Protein AF-A0A3L7NHG4-F1 (afdb_monomer_lite)

Radius of gyration: 15.45 Å; chains: 1; bounding box: 46×29×38 Å

Foldseek 3Di:
DPPDDPQQEDEDADDDLQPPVLVVLLVCVVVVHAYEYALQRHHYPDPVSNVVSVVVSVVSRHHYDHPLCVLVVVQVDCPRPCNVVSVVVVVVVVVVVPPPDD

Secondary structure (DSSP, 8-state):
---S----EEEEEEE-IIIIIHHHHHHHHHTT-EEEEEEEEEE-SSHHHHHHHHHHHHHTT-EEE-HHHHHHHHH-STTSTTHHHHHHHHHHHHHHHTSPP-

Structure (mmCIF, N/CA/C/O backbone):
data_AF-A0A3L7NHG4-F1
#
_entry.id   AF-A0A3L7NHG4-F1
#
loop_
_atom_site.group_PDB
_atom_site.id
_atom_site.type_symbol
_atom_site.label_atom_id
_atom_site.label_alt_id
_atom_site.label_comp_id
_atom_site.label_asym_id
_atom_site.label_entity_id
_atom_site.label_seq_id
_atom_site.pdbx_PDB_ins_code
_atom_site.Cartn_x
_atom_site.Cartn_y
_atom_site.Cartn_z
_atom_site.occupancy
_atom_site.B_iso_or_equiv
_atom_site.auth_seq_id
_atom_site.auth_comp_id
_atom_site.auth_asym_id
_atom_site.auth_atom_id
_atom_site.pdbx_PDB_model_num
ATOM 1 N N . THR A 1 1 ? -18.956 10.273 12.019 1.00 45.53 1 THR A N 1
ATOM 2 C CA . THR A 1 1 ? -18.556 9.990 10.626 1.00 45.53 1 THR A CA 1
ATOM 3 C C . THR A 1 1 ? -17.474 10.981 10.269 1.00 45.53 1 THR A C 1
ATOM 5 O O . THR A 1 1 ? -17.695 12.166 10.483 1.00 45.53 1 THR A O 1
ATOM 8 N N . ALA A 1 2 ? -16.282 10.540 9.855 1.00 47.25 2 ALA A N 1
ATOM 9 C CA . ALA A 1 2 ? -15.200 11.457 9.488 1.00 47.25 2 ALA A CA 1
ATOM 10 C C . ALA A 1 2 ? -15.551 12.158 8.163 1.00 47.25 2 ALA A C 1
ATOM 12 O O . ALA A 1 2 ? -15.138 11.761 7.081 1.00 47.25 2 ALA A O 1
ATOM 13 N N . ALA A 1 3 ? -16.409 13.168 8.264 1.00 52.16 3 ALA A N 1
ATOM 14 C CA . ALA A 1 3 ? -16.716 14.113 7.213 1.00 52.16 3 ALA A CA 1
ATOM 15 C C . ALA A 1 3 ? -15.585 15.153 7.167 1.00 52.16 3 ALA A C 1
ATOM 17 O O . ALA A 1 3 ? -15.327 15.798 8.182 1.00 52.16 3 ALA A O 1
ATOM 18 N N . GLY A 1 4 ? -14.920 15.328 6.015 1.00 56.44 4 GLY A N 1
ATOM 19 C CA . GLY A 1 4 ? -14.132 16.547 5.789 1.00 56.44 4 GLY A CA 1
ATOM 20 C C . GLY A 1 4 ? -13.036 16.547 4.720 1.00 56.44 4 GLY A C 1
ATOM 21 O O . GLY A 1 4 ? -12.777 17.612 4.177 1.00 56.44 4 GLY A O 1
ATOM 22 N N . SER A 1 5 ? -12.378 15.433 4.383 1.00 63.19 5 SER A N 1
ATOM 23 C CA . SER A 1 5 ? -11.123 15.52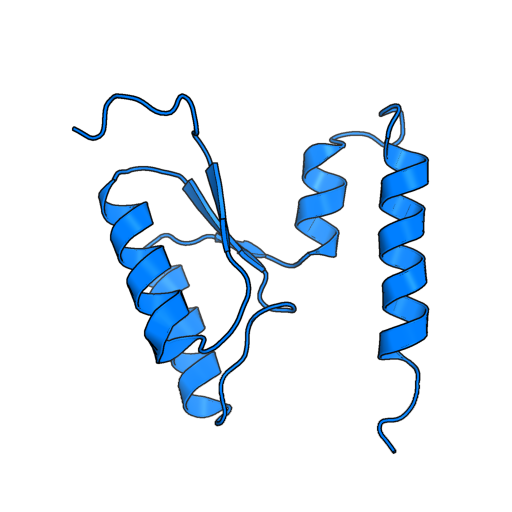8 3.605 1.00 63.19 5 SER A CA 1
ATOM 24 C C . SER A 1 5 ? -11.261 15.379 2.085 1.00 63.19 5 SER A C 1
ATOM 26 O O . SER A 1 5 ? -10.334 15.732 1.365 1.00 63.19 5 SER A O 1
ATOM 28 N N . GLY A 1 6 ? -12.372 14.841 1.566 1.00 83.75 6 GLY A N 1
ATOM 29 C CA . GLY A 1 6 ? -12.474 14.451 0.147 1.00 83.75 6 GLY A CA 1
ATOM 30 C C . GLY A 1 6 ? -11.511 13.320 -0.259 1.00 83.75 6 GLY A C 1
ATOM 31 O O . GLY A 1 6 ? -11.467 12.941 -1.426 1.00 83.75 6 GLY A O 1
ATOM 32 N N . ILE A 1 7 ? -10.756 12.767 0.696 1.00 91.44 7 ILE A N 1
ATOM 33 C CA . ILE A 1 7 ? -9.798 11.682 0.488 1.00 91.44 7 ILE A CA 1
ATOM 34 C C . ILE A 1 7 ? -10.554 10.360 0.615 1.00 91.44 7 ILE A C 1
ATOM 36 O O . ILE A 1 7 ? -11.070 10.040 1.683 1.00 91.44 7 ILE A O 1
ATOM 40 N N . SER A 1 8 ? -10.613 9.593 -0.472 1.00 91.94 8 SER A N 1
ATOM 41 C CA . SER A 1 8 ? -11.257 8.273 -0.509 1.00 91.94 8 SER A CA 1
ATOM 42 C C . SER A 1 8 ? -10.284 7.107 -0.316 1.00 91.94 8 SER A C 1
ATOM 44 O O . SER A 1 8 ? -10.717 6.007 0.026 1.00 91.94 8 SER A O 1
ATOM 46 N N . ALA A 1 9 ? -8.984 7.339 -0.521 1.00 95.88 9 ALA A N 1
ATOM 47 C CA . ALA A 1 9 ? -7.945 6.321 -0.435 1.00 95.88 9 ALA A CA 1
ATOM 48 C C . ALA A 1 9 ? -6.639 6.878 0.144 1.00 95.88 9 ALA A C 1
ATOM 50 O O . ALA A 1 9 ? -6.274 8.023 -0.129 1.00 95.88 9 ALA A O 1
ATOM 51 N N . VAL A 1 10 ? -5.919 6.052 0.905 1.00 97.81 10 VAL A N 1
ATOM 52 C CA . VAL A 1 10 ? -4.603 6.370 1.478 1.00 97.81 10 VAL A CA 1
ATOM 53 C C . VAL A 1 10 ? -3.623 5.239 1.185 1.00 97.81 10 VAL A C 1
ATOM 55 O O . VAL A 1 10 ? -3.926 4.070 1.417 1.00 97.81 10 VAL A O 1
ATOM 58 N N . VAL A 1 11 ? -2.432 5.601 0.709 1.00 98.50 11 VAL A N 1
ATOM 59 C CA . VAL A 1 11 ? -1.281 4.697 0.594 1.00 98.50 11 VAL A CA 1
ATOM 60 C C . VAL A 1 11 ? -0.409 4.854 1.836 1.00 98.50 11 VAL A C 1
ATOM 62 O O . VAL A 1 11 ? -0.067 5.974 2.212 1.00 98.50 11 VAL A O 1
ATOM 65 N N . VAL A 1 12 ? -0.035 3.739 2.460 1.00 98.56 12 VAL A N 1
ATOM 66 C CA . VAL A 1 12 ? 0.798 3.700 3.664 1.00 98.56 12 VAL A CA 1
ATOM 67 C C . VAL A 1 12 ? 2.124 2.997 3.371 1.00 98.56 12 VAL A C 1
ATOM 69 O O . VAL A 1 12 ? 2.158 1.897 2.815 1.00 98.56 12 VAL A O 1
ATOM 72 N N . CYS A 1 13 ? 3.215 3.634 3.793 1.00 98.44 13 CYS A N 1
ATOM 73 C CA . CYS A 1 13 ? 4.587 3.129 3.764 1.00 98.44 13 CYS A CA 1
ATOM 74 C C . CYS A 1 13 ? 5.343 3.574 5.032 1.00 98.44 13 CYS A C 1
ATOM 76 O O . CYS A 1 13 ? 4.909 4.506 5.712 1.00 98.44 13 CYS A O 1
ATOM 78 N N . GLY A 1 14 ? 6.481 2.947 5.345 1.00 98.06 14 GLY A N 1
ATOM 79 C CA . GLY A 1 14 ? 7.350 3.322 6.466 1.00 98.06 14 GLY A CA 1
ATOM 80 C C . GLY A 1 14 ? 7.629 2.202 7.475 1.00 98.06 14 GLY A C 1
ATOM 81 O O . GLY A 1 14 ? 7.511 1.011 7.190 1.00 98.06 14 GLY A O 1
ATOM 82 N N . LEU A 1 15 ? 8.044 2.593 8.681 1.00 98.00 15 LEU A N 1
ATOM 83 C CA . LEU A 1 15 ? 8.531 1.695 9.730 1.00 98.00 15 LEU A CA 1
ATOM 84 C C . LEU A 1 15 ? 7.892 2.073 11.082 1.00 98.00 15 LEU A C 1
ATOM 86 O O . LEU A 1 15 ? 7.698 3.251 11.360 1.00 98.00 15 LEU A O 1
ATOM 90 N N . GLU A 1 16 ? 7.559 1.145 11.977 1.00 97.81 16 GLU A N 1
ATOM 91 C CA . GLU A 1 16 ? 7.613 -0.313 11.828 1.00 97.81 16 GLU A CA 1
ATOM 92 C C . GLU A 1 16 ? 6.247 -0.901 11.446 1.00 97.81 16 GLU A C 1
ATOM 94 O O . GLU A 1 16 ? 5.210 -0.464 11.950 1.00 97.81 16 GLU A O 1
ATOM 99 N N . THR A 1 17 ? 6.254 -1.941 10.602 1.00 98.75 17 THR A N 1
ATOM 100 C CA . THR A 1 17 ? 5.047 -2.629 10.095 1.00 98.75 17 THR A CA 1
ATOM 101 C C . THR A 1 17 ? 4.096 -3.033 11.223 1.00 98.75 17 THR A C 1
ATOM 103 O O . THR A 1 17 ? 2.901 -2.759 11.151 1.00 98.75 17 THR A O 1
ATOM 106 N N . HIS A 1 18 ? 4.622 -3.629 12.295 1.00 98.56 18 HIS A N 1
ATOM 107 C CA . HIS A 1 18 ? 3.827 -4.136 13.418 1.00 98.56 18 HIS A CA 1
ATOM 108 C C . HIS A 1 18 ? 3.456 -3.088 14.482 1.00 98.56 18 HIS A C 1
ATOM 110 O O . HIS A 1 18 ? 2.608 -3.369 15.329 1.00 98.56 18 HIS A O 1
ATOM 116 N N . VAL A 1 19 ? 4.059 -1.893 14.443 1.00 98.50 19 VAL A N 1
ATOM 117 C CA . VAL A 1 19 ? 3.842 -0.829 15.439 1.00 98.50 19 VAL A CA 1
ATOM 118 C C . VAL A 1 19 ? 3.072 0.329 14.810 1.00 98.50 19 VAL A C 1
ATOM 120 O O . VAL A 1 19 ? 1.843 0.291 14.749 1.00 98.50 19 VAL A O 1
ATOM 123 N N . CYS A 1 20 ? 3.782 1.345 14.313 1.00 98.56 20 CYS A N 1
ATOM 124 C CA . CYS A 1 20 ? 3.195 2.593 13.836 1.00 98.56 20 CYS A CA 1
ATOM 125 C C . CYS A 1 20 ? 2.364 2.382 12.569 1.00 98.56 20 CYS A C 1
ATOM 127 O O . CYS A 1 20 ? 1.283 2.953 12.448 1.00 98.56 20 CYS A O 1
ATOM 129 N N . ILE A 1 21 ? 2.833 1.531 11.649 1.00 98.75 21 ILE A N 1
ATOM 130 C CA . ILE A 1 21 ? 2.103 1.224 10.414 1.00 98.75 21 ILE A CA 1
ATOM 131 C C . ILE A 1 21 ? 0.807 0.492 10.748 1.00 98.75 21 ILE A C 1
ATOM 133 O O . ILE A 1 21 ? -0.256 0.912 10.303 1.00 98.75 21 ILE A O 1
ATOM 137 N N . SER A 1 22 ? 0.871 -0.548 11.585 1.00 98.75 22 SER A N 1
ATOM 138 C CA . SER A 1 22 ? -0.326 -1.302 11.960 1.00 98.75 22 SER A CA 1
ATOM 139 C C . SER A 1 22 ? -1.380 -0.434 12.642 1.00 98.75 22 SER A C 1
ATOM 141 O O . SER A 1 22 ? -2.547 -0.508 12.274 1.00 98.75 22 SER A O 1
ATOM 143 N N . GLN A 1 23 ? -0.984 0.400 13.609 1.00 98.75 23 GLN A N 1
ATOM 144 C CA . GLN A 1 23 ? -1.920 1.286 14.310 1.00 98.75 23 GLN A CA 1
ATOM 145 C C . GLN A 1 23 ? -2.536 2.317 13.356 1.00 98.75 23 GLN A C 1
ATOM 147 O O . GLN A 1 23 ? -3.755 2.438 13.299 1.00 98.75 23 GLN A O 1
ATOM 152 N N . THR A 1 24 ? -1.715 2.965 12.522 1.00 98.69 24 THR A N 1
ATOM 153 C CA . THR A 1 24 ? -2.187 3.957 11.541 1.00 98.69 24 THR A CA 1
ATOM 154 C C . THR A 1 24 ? -3.172 3.350 10.541 1.00 98.69 24 THR A C 1
ATOM 156 O O . THR A 1 24 ? -4.217 3.936 10.270 1.00 98.69 24 THR A O 1
ATOM 159 N N . VAL A 1 25 ? -2.868 2.168 9.994 1.00 98.75 25 VAL A N 1
ATOM 160 C CA . VAL A 1 25 ? -3.745 1.490 9.027 1.00 98.75 25 VAL A CA 1
ATOM 161 C C . VAL A 1 25 ? -5.079 1.121 9.670 1.00 98.75 25 VAL A C 1
ATOM 163 O O . VAL A 1 25 ? -6.122 1.363 9.070 1.00 98.75 25 VAL A O 1
ATOM 166 N N . LEU A 1 26 ? -5.065 0.572 10.888 1.00 98.62 26 LEU A N 1
ATOM 167 C CA . LEU A 1 26 ? -6.291 0.198 11.597 1.00 98.62 26 LEU A CA 1
ATOM 168 C C . LEU A 1 26 ? -7.170 1.416 11.909 1.00 98.62 26 LEU A C 1
ATOM 170 O O . LEU A 1 26 ? -8.381 1.355 11.694 1.00 98.62 26 LEU A O 1
ATOM 174 N N . ASP A 1 27 ? -6.570 2.527 12.340 1.00 98.31 27 ASP A N 1
ATOM 175 C CA .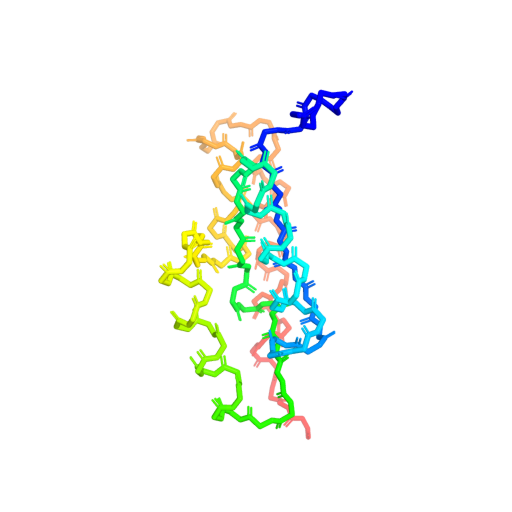 ASP A 1 27 ? -7.299 3.770 12.605 1.00 98.31 27 ASP A CA 1
ATOM 176 C C . ASP A 1 27 ? -7.905 4.350 11.318 1.00 98.31 27 ASP A C 1
ATOM 178 O O . ASP A 1 27 ? -9.074 4.736 11.305 1.00 98.31 27 ASP A O 1
ATOM 182 N N . LEU A 1 28 ? -7.158 4.354 10.208 1.00 97.38 28 LEU A N 1
ATOM 183 C CA . LEU A 1 28 ? -7.661 4.797 8.903 1.00 97.38 28 LEU A CA 1
ATOM 184 C C . LEU A 1 28 ? -8.815 3.917 8.404 1.00 97.38 28 LEU A C 1
ATOM 186 O O . LEU A 1 28 ? -9.840 4.450 7.974 1.00 97.38 28 LEU A O 1
ATOM 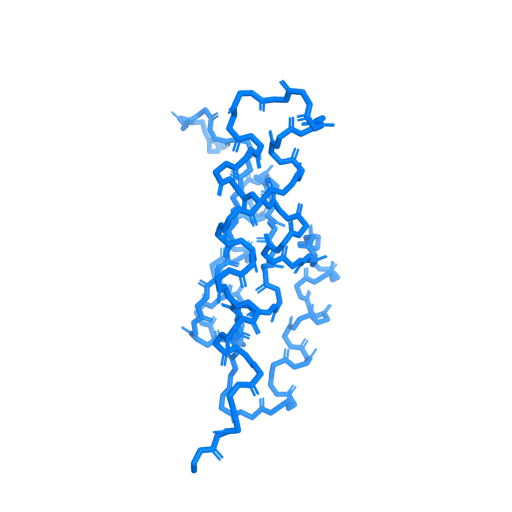190 N N . LEU A 1 29 ? -8.697 2.591 8.513 1.00 97.12 29 LEU A N 1
ATOM 191 C CA . LEU A 1 29 ? -9.769 1.660 8.148 1.00 97.12 29 LEU A CA 1
ATOM 192 C C . LEU A 1 29 ? -11.035 1.904 8.981 1.00 97.12 29 LEU A C 1
ATOM 194 O O . LEU A 1 29 ? -12.138 1.898 8.434 1.00 97.12 29 LEU A O 1
ATOM 198 N N . ALA A 1 30 ? -10.896 2.205 10.277 1.00 96.75 30 ALA A N 1
ATOM 199 C CA . ALA A 1 30 ? -12.028 2.531 11.146 1.00 96.75 30 ALA A CA 1
ATOM 200 C C . ALA A 1 30 ? -12.783 3.806 10.715 1.00 96.75 30 ALA A C 1
ATOM 202 O O . ALA A 1 30 ? -13.950 3.984 11.072 1.00 96.75 30 ALA A O 1
ATOM 203 N N . THR A 1 31 ? -12.161 4.681 9.914 1.00 94.75 31 THR A N 1
ATOM 204 C CA . THR A 1 31 ? -12.834 5.849 9.317 1.00 94.75 31 THR A CA 1
ATOM 205 C C . THR A 1 31 ? -13.607 5.537 8.030 1.00 94.75 31 THR A C 1
ATOM 207 O O . THR A 1 31 ? -14.364 6.390 7.566 1.00 94.75 31 THR A O 1
ATOM 210 N N . GLY A 1 32 ? -13.458 4.332 7.468 1.00 93.25 32 GLY A N 1
ATOM 211 C CA . GLY A 1 32 ? -14.074 3.918 6.202 1.00 93.25 32 GLY A CA 1
ATOM 212 C C . GLY A 1 32 ? -13.300 4.330 4.943 1.00 93.25 32 GLY A C 1
ATOM 213 O O . GLY A 1 32 ? -13.826 4.197 3.841 1.00 93.25 32 GLY A O 1
ATOM 214 N N . ILE A 1 33 ? -12.071 4.835 5.088 1.00 95.31 33 ILE A N 1
ATOM 215 C CA . ILE A 1 33 ? -11.170 5.143 3.968 1.00 95.31 33 ILE A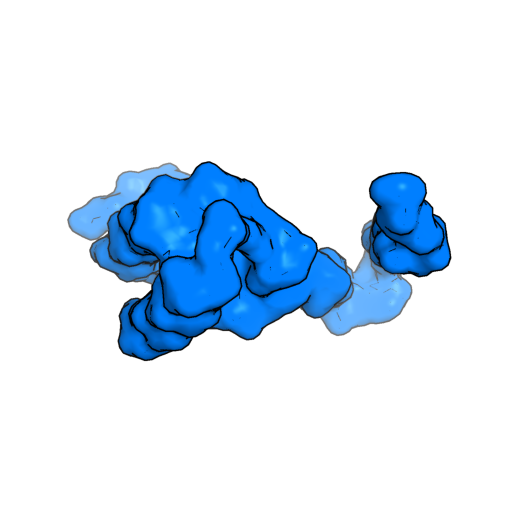 CA 1
ATOM 216 C C . ILE A 1 33 ? -10.544 3.842 3.448 1.00 95.31 33 ILE A C 1
ATOM 218 O O . ILE A 1 33 ? -10.165 2.975 4.235 1.00 95.31 33 ILE A O 1
ATOM 222 N N . ALA A 1 34 ? -10.393 3.708 2.126 1.00 97.56 34 ALA A N 1
ATOM 223 C CA . ALA A 1 34 ? -9.658 2.588 1.543 1.00 97.56 34 ALA A CA 1
ATOM 224 C C . ALA A 1 34 ? -8.154 2.730 1.830 1.00 97.56 34 ALA A C 1
ATOM 226 O O . ALA A 1 34 ? -7.552 3.755 1.506 1.00 97.56 34 ALA A O 1
ATOM 227 N N . VAL A 1 35 ? -7.532 1.708 2.421 1.00 98.62 35 VAL A N 1
ATOM 228 C CA . VAL A 1 35 ? -6.111 1.759 2.796 1.00 98.62 35 VAL A CA 1
ATOM 229 C C . VAL A 1 35 ? -5.310 0.746 1.992 1.00 98.62 35 VAL A C 1
ATOM 231 O O . VAL A 1 35 ? -5.613 -0.445 2.005 1.00 98.62 35 VAL A O 1
ATOM 234 N N . PHE A 1 36 ? -4.265 1.229 1.328 1.00 98.75 36 PHE A N 1
ATOM 235 C CA . PHE A 1 36 ? -3.324 0.439 0.543 1.00 98.75 36 PHE A CA 1
ATOM 236 C C . PHE A 1 36 ? -1.976 0.421 1.258 1.00 98.75 36 PHE A C 1
ATOM 238 O O . PHE A 1 36 ? -1.432 1.476 1.581 1.00 98.75 36 PHE A O 1
ATOM 245 N N . VAL A 1 37 ? -1.415 -0.759 1.502 1.00 98.81 37 VAL A N 1
ATOM 246 C CA . VAL A 1 37 ? -0.099 -0.912 2.136 1.00 98.81 37 VAL A CA 1
ATOM 247 C C . VAL A 1 37 ? 0.899 -1.352 1.076 1.00 98.81 37 VAL A C 1
ATOM 249 O O . VAL A 1 37 ? 0.763 -2.439 0.514 1.00 98.81 37 VAL A O 1
ATOM 252 N N . ALA A 1 38 ? 1.905 -0.517 0.811 1.00 98.44 38 ALA A N 1
ATOM 253 C CA . ALA A 1 38 ? 3.003 -0.858 -0.088 1.00 98.44 38 ALA A CA 1
ATOM 254 C C . ALA A 1 38 ? 3.989 -1.782 0.642 1.00 98.44 38 ALA A C 1
ATOM 256 O O . ALA A 1 38 ? 4.842 -1.320 1.402 1.00 98.44 38 ALA A O 1
ATOM 257 N N . VAL A 1 39 ? 3.846 -3.098 0.459 1.00 98.50 39 VAL A N 1
ATOM 258 C CA . VAL A 1 39 ? 4.573 -4.110 1.252 1.00 98.50 39 VAL A CA 1
ATOM 259 C C . VAL A 1 39 ? 6.083 -4.075 1.028 1.00 98.50 39 VAL A C 1
ATOM 261 O O . VAL A 1 39 ? 6.859 -4.424 1.907 1.00 98.50 39 VAL A O 1
ATOM 264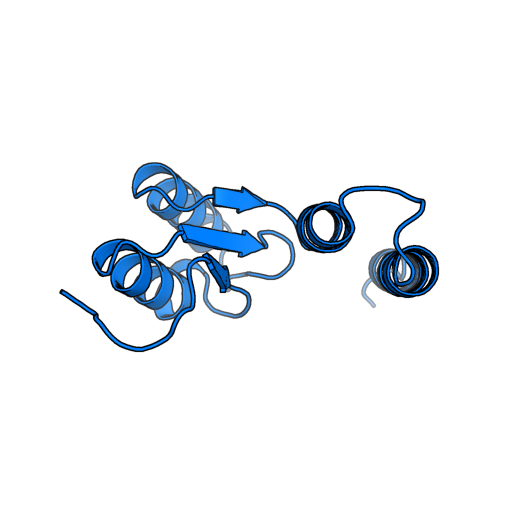 N N . ASP A 1 40 ? 6.504 -3.595 -0.136 1.00 96.75 40 ASP A N 1
ATOM 265 C CA . ASP A 1 40 ? 7.891 -3.374 -0.534 1.00 96.75 40 ASP A CA 1
ATOM 266 C C . ASP A 1 40 ? 8.437 -2.004 -0.089 1.00 96.75 40 ASP A C 1
ATOM 268 O O . ASP A 1 40 ? 9.551 -1.636 -0.466 1.00 96.75 40 ASP A O 1
ATOM 272 N N . ALA A 1 41 ? 7.653 -1.249 0.685 1.00 97.88 41 ALA A N 1
ATOM 273 C CA . ALA A 1 41 ? 8.011 0.021 1.311 1.00 97.88 41 ALA A CA 1
ATOM 274 C C . ALA A 1 41 ? 7.610 0.074 2.800 1.00 97.88 41 ALA A C 1
ATOM 276 O O . ALA A 1 41 ? 7.537 1.154 3.393 1.00 97.88 41 ALA A O 1
ATOM 277 N N . VAL A 1 42 ? 7.361 -1.084 3.421 1.00 98.69 42 VAL A N 1
ATOM 278 C CA . VAL A 1 42 ? 7.222 -1.232 4.874 1.00 98.69 42 VAL A CA 1
ATOM 279 C C . VAL A 1 42 ? 8.154 -2.323 5.376 1.00 98.69 42 VAL A C 1
ATOM 281 O O . VAL A 1 42 ? 8.412 -3.296 4.678 1.00 98.69 42 VAL A O 1
ATOM 284 N N . ALA A 1 43 ? 8.669 -2.178 6.593 1.00 98.50 43 ALA A N 1
ATOM 285 C CA . ALA A 1 43 ? 9.450 -3.239 7.227 1.00 98.50 43 ALA A CA 1
ATOM 286 C C . ALA A 1 43 ? 9.348 -3.196 8.758 1.00 98.50 43 ALA A C 1
ATOM 288 O O . ALA A 1 43 ? 8.762 -2.285 9.354 1.00 98.50 43 ALA A O 1
ATOM 289 N N . SER A 1 44 ? 9.893 -4.215 9.407 1.00 98.56 44 SER A N 1
ATOM 290 C CA . SER A 1 44 ? 10.126 -4.263 10.852 1.00 98.56 44 SER A CA 1
ATOM 291 C C . SER A 1 44 ? 11.495 -4.858 11.115 1.00 98.56 44 SER A C 1
ATOM 293 O O . SER A 1 44 ? 12.090 -5.469 10.226 1.00 98.56 44 SER A O 1
ATOM 295 N N . ARG A 1 45 ? 11.985 -4.709 12.348 1.00 97.75 45 ARG A N 1
ATOM 296 C CA . ARG A 1 45 ? 13.278 -5.281 12.734 1.00 97.75 45 ARG A CA 1
ATOM 297 C C . ARG A 1 45 ? 13.338 -6.800 12.560 1.00 97.75 45 ARG A C 1
ATOM 299 O O . ARG A 1 45 ? 14.364 -7.328 12.135 1.00 97.75 45 ARG A O 1
ATOM 306 N N . HIS A 1 46 ? 12.256 -7.499 12.897 1.00 98.00 46 HIS A N 1
ATOM 307 C CA . HIS A 1 46 ? 12.166 -8.948 12.765 1.00 98.00 46 HIS A CA 1
ATOM 308 C C . HIS A 1 46 ? 11.120 -9.343 11.730 1.00 98.00 46 HIS A C 1
ATOM 310 O O . HIS A 1 46 ? 10.020 -8.791 11.672 1.00 98.00 46 HIS A O 1
ATOM 316 N N . ARG A 1 47 ? 11.463 -10.362 10.938 1.00 97.69 47 ARG A N 1
ATOM 317 C CA . ARG A 1 47 ? 10.595 -10.874 9.876 1.00 97.69 47 ARG A CA 1
ATOM 318 C C . ARG A 1 47 ? 9.260 -11.395 10.408 1.00 97.69 47 ARG A C 1
ATOM 320 O O . ARG A 1 47 ? 8.239 -11.164 9.778 1.00 97.69 47 ARG A O 1
ATOM 327 N N . ILE A 1 48 ? 9.259 -12.066 11.563 1.00 98.56 48 ILE A N 1
ATOM 328 C CA . ILE A 1 48 ? 8.019 -12.590 12.151 1.00 98.56 48 ILE A CA 1
ATOM 329 C C . ILE A 1 48 ? 7.032 -11.465 12.482 1.00 98.56 48 ILE A C 1
ATOM 331 O O . ILE A 1 48 ? 5.851 -11.592 12.170 1.00 98.56 48 ILE A O 1
ATOM 335 N N . ASP A 1 49 ? 7.519 -10.346 13.024 1.00 98.75 49 ASP A N 1
ATOM 336 C CA . ASP A 1 49 ? 6.679 -9.197 13.357 1.00 98.75 49 ASP A CA 1
ATOM 337 C C . ASP A 1 49 ? 6.096 -8.561 12.089 1.00 98.75 49 ASP A C 1
ATOM 339 O O . ASP A 1 49 ? 4.903 -8.266 12.033 1.00 98.75 49 ASP A O 1
ATOM 343 N N . HIS A 1 50 ? 6.915 -8.411 11.043 1.00 98.69 50 HIS A N 1
ATOM 344 C CA . HIS A 1 50 ? 6.479 -7.901 9.742 1.00 98.69 50 HIS A CA 1
ATOM 345 C C . HIS A 1 50 ? 5.422 -8.806 9.086 1.00 98.69 50 HIS A C 1
ATOM 347 O O . HIS A 1 50 ? 4.328 -8.341 8.767 1.00 98.69 50 HIS A O 1
ATOM 353 N N . ASP A 1 51 ? 5.711 -10.103 8.940 1.00 98.62 51 ASP A N 1
ATOM 354 C CA . ASP A 1 51 ? 4.848 -11.058 8.236 1.00 98.62 51 ASP A CA 1
ATOM 355 C C . ASP A 1 51 ? 3.497 -11.240 8.955 1.00 98.62 51 ASP A C 1
ATOM 357 O O . ASP A 1 51 ? 2.443 -11.312 8.315 1.00 98.62 51 ASP A O 1
ATOM 361 N N . VAL A 1 52 ? 3.499 -11.296 10.293 1.00 98.81 52 VAL A N 1
ATOM 362 C CA . VAL A 1 52 ? 2.265 -11.404 11.089 1.00 98.81 52 VAL A CA 1
ATOM 363 C C . VAL A 1 52 ? 1.449 -10.115 11.010 1.00 98.81 52 VAL A C 1
ATOM 365 O O . VAL A 1 52 ? 0.225 -10.181 10.877 1.00 98.81 52 VAL A O 1
ATOM 368 N N . ALA A 1 53 ? 2.100 -8.951 11.049 1.00 98.81 53 ALA A N 1
ATOM 369 C CA . ALA A 1 53 ? 1.420 -7.670 10.914 1.00 98.81 53 ALA A CA 1
ATOM 370 C C . ALA A 1 53 ? 0.753 -7.515 9.542 1.00 98.81 53 ALA A C 1
ATOM 372 O O . ALA A 1 53 ? -0.421 -7.159 9.493 1.00 98.81 53 ALA A O 1
ATOM 373 N N . LEU A 1 54 ? 1.437 -7.853 8.443 1.00 98.88 54 LEU A N 1
ATOM 374 C CA . LEU A 1 54 ? 0.841 -7.802 7.103 1.00 98.88 54 LEU A CA 1
ATOM 375 C C . LEU A 1 54 ? -0.419 -8.671 7.002 1.00 98.88 54 LEU A C 1
ATOM 377 O O . LEU A 1 54 ? -1.465 -8.174 6.590 1.00 98.88 54 LEU A O 1
ATOM 381 N N . ARG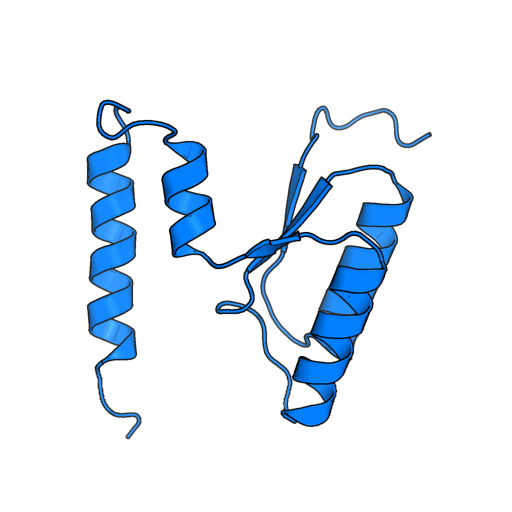 A 1 55 ? -0.366 -9.925 7.475 1.00 98.88 55 ARG A N 1
ATOM 382 C CA . ARG A 1 55 ? -1.542 -10.819 7.508 1.00 98.88 55 ARG A CA 1
ATOM 383 C C . ARG A 1 55 ? -2.683 -10.247 8.346 1.00 98.88 55 ARG A C 1
ATOM 385 O O . ARG A 1 55 ? -3.850 -10.380 7.990 1.00 98.88 55 ARG A O 1
ATOM 392 N N . ARG A 1 56 ? -2.364 -9.626 9.485 1.00 98.62 56 ARG A N 1
ATOM 393 C CA . ARG A 1 56 ? -3.363 -8.975 10.340 1.00 98.62 56 ARG A CA 1
ATOM 394 C C . ARG A 1 56 ? -4.037 -7.808 9.617 1.00 98.62 56 ARG A C 1
ATOM 396 O O . ARG A 1 56 ? -5.251 -7.678 9.723 1.00 98.62 56 ARG A O 1
ATOM 403 N N . LEU A 1 57 ? -3.268 -6.972 8.920 1.00 98.81 57 LEU A N 1
ATOM 404 C CA . LEU A 1 57 ? -3.787 -5.810 8.198 1.00 98.81 57 LEU A CA 1
ATOM 405 C C . LEU A 1 57 ? -4.641 -6.212 6.997 1.00 98.81 57 LEU A C 1
ATOM 407 O O . LEU A 1 57 ? -5.717 -5.649 6.814 1.00 98.81 57 LEU A O 1
ATOM 411 N N . GLU A 1 58 ? -4.217 -7.224 6.243 1.00 98.75 58 GLU A N 1
ATOM 412 C CA . GLU A 1 58 ? -5.012 -7.808 5.160 1.00 98.75 58 GLU A CA 1
ATOM 413 C C . GLU A 1 58 ? -6.366 -8.318 5.676 1.00 98.75 58 GLU A C 1
ATOM 415 O O . GLU A 1 58 ? -7.417 -7.912 5.184 1.00 98.75 58 GLU A O 1
ATOM 420 N N . ASN A 1 59 ? -6.362 -9.111 6.755 1.00 98.69 59 ASN A N 1
ATOM 421 C CA . ASN A 1 59 ? -7.590 -9.606 7.387 1.00 98.69 59 ASN A CA 1
ATOM 422 C C . ASN A 1 59 ? -8.484 -8.490 7.956 1.00 98.69 59 ASN A C 1
ATOM 424 O O . ASN A 1 59 ? -9.687 -8.690 8.109 1.00 98.69 59 ASN A O 1
ATOM 428 N N . ALA A 1 60 ? -7.913 -7.331 8.294 1.00 98.50 60 ALA A N 1
ATOM 429 C CA . ALA A 1 60 ? -8.661 -6.166 8.759 1.00 98.50 60 ALA A CA 1
ATOM 430 C C . ALA A 1 60 ? -9.290 -5.352 7.610 1.00 98.50 60 ALA A C 1
ATOM 432 O O . ALA A 1 60 ? -10.093 -4.461 7.881 1.00 98.50 60 ALA A O 1
ATOM 433 N N . GLY A 1 61 ? -8.949 -5.650 6.350 1.00 98.50 61 GLY A N 1
ATOM 434 C CA . GLY A 1 61 ? -9.481 -4.979 5.161 1.00 98.50 61 GLY A CA 1
ATOM 435 C C . GLY A 1 61 ? -8.506 -4.033 4.457 1.00 98.50 61 GLY A C 1
ATOM 436 O O . GLY A 1 61 ? -8.920 -3.326 3.540 1.00 98.50 61 GLY A O 1
ATOM 437 N N . ALA A 1 62 ? -7.228 -3.995 4.852 1.00 98.75 62 ALA A N 1
ATOM 438 C CA . ALA A 1 62 ? -6.212 -3.277 4.085 1.00 98.75 62 ALA A CA 1
ATOM 439 C C . ALA A 1 62 ? -5.881 -4.028 2.787 1.00 98.75 62 ALA A C 1
ATOM 441 O O . ALA A 1 62 ? -5.807 -5.255 2.765 1.00 98.75 62 ALA A O 1
ATOM 442 N N . ILE A 1 63 ? -5.608 -3.287 1.717 1.00 98.69 63 ILE A N 1
ATOM 443 C CA . ILE A 1 63 ? -5.173 -3.845 0.436 1.00 98.69 63 ILE A CA 1
ATOM 444 C C . ILE A 1 63 ? -3.647 -3.897 0.435 1.00 98.69 63 ILE A C 1
ATOM 446 O O . ILE A 1 63 ? -2.981 -2.861 0.398 1.00 98.69 63 ILE A O 1
ATOM 450 N N . LEU A 1 64 ? -3.079 -5.100 0.477 1.00 98.69 64 LEU A N 1
ATOM 451 C CA . LEU A 1 64 ? -1.639 -5.280 0.314 1.00 98.69 64 LEU A CA 1
ATOM 452 C C . LEU A 1 64 ? -1.278 -5.186 -1.172 1.00 98.69 64 LEU A C 1
ATOM 454 O O . LEU A 1 64 ? -1.842 -5.887 -2.008 1.00 98.69 64 LEU A O 1
ATOM 458 N N . THR A 1 65 ? -0.342 -4.306 -1.507 1.00 98.56 65 THR A N 1
ATOM 459 C CA . THR A 1 65 ? 0.110 -4.058 -2.883 1.00 98.56 65 THR A CA 1
ATOM 460 C C . THR A 1 65 ? 1.593 -3.672 -2.883 1.00 98.56 65 THR A C 1
ATOM 462 O O . THR A 1 65 ? 2.245 -3.711 -1.840 1.00 98.56 65 THR A O 1
ATOM 465 N N . THR A 1 66 ? 2.160 -3.316 -4.032 1.00 98.06 66 THR A N 1
ATOM 466 C CA . THR A 1 66 ? 3.551 -2.854 -4.164 1.00 98.06 66 THR A CA 1
ATOM 467 C C . THR A 1 66 ? 3.607 -1.431 -4.698 1.00 98.06 66 THR A C 1
ATOM 469 O O . THR A 1 66 ? 2.665 -0.975 -5.349 1.00 98.06 66 THR A O 1
ATOM 472 N N . THR A 1 67 ? 4.711 -0.709 -4.481 1.00 97.12 67 THR A N 1
ATOM 473 C CA . THR A 1 67 ? 4.815 0.663 -5.007 1.00 97.12 67 THR A CA 1
ATOM 474 C C . THR A 1 67 ? 4.666 0.702 -6.529 1.00 97.12 67 THR A C 1
ATOM 476 O O . THR A 1 67 ? 4.060 1.629 -7.051 1.00 97.12 67 THR A O 1
ATOM 479 N N . GLU A 1 68 ? 5.216 -0.283 -7.252 1.00 96.81 68 GLU A N 1
ATOM 480 C CA . GLU A 1 68 ? 5.122 -0.347 -8.719 1.00 96.81 68 GLU A CA 1
ATOM 481 C C . GLU A 1 68 ? 3.663 -0.492 -9.174 1.00 96.81 68 GLU A C 1
ATOM 483 O O . GLU A 1 68 ? 3.226 0.232 -10.069 1.00 96.81 68 GLU A O 1
ATOM 488 N N . ALA A 1 69 ? 2.892 -1.367 -8.518 1.00 97.56 69 ALA A N 1
ATOM 489 C CA . ALA A 1 69 ? 1.476 -1.546 -8.818 1.00 97.56 69 ALA A CA 1
ATOM 490 C C . ALA A 1 69 ? 0.676 -0.258 -8.564 1.00 97.56 69 ALA A C 1
ATOM 492 O O . ALA A 1 69 ? -0.063 0.169 -9.446 1.00 97.56 69 ALA A O 1
ATOM 493 N N . ILE A 1 70 ? 0.893 0.406 -7.421 1.00 97.62 70 ILE A N 1
ATOM 494 C CA . ILE A 1 70 ? 0.234 1.681 -7.080 1.00 97.62 70 ILE A CA 1
ATOM 495 C C . ILE A 1 70 ? 0.496 2.743 -8.154 1.00 97.62 70 ILE A C 1
ATOM 497 O O . ILE A 1 70 ? -0.432 3.387 -8.646 1.00 97.62 70 ILE A O 1
ATOM 501 N N . LEU A 1 71 ? 1.765 2.929 -8.522 1.00 96.75 71 LEU A N 1
ATOM 502 C CA . LEU A 1 71 ? 2.171 3.971 -9.461 1.00 96.75 71 LEU A CA 1
ATOM 503 C C . LEU A 1 71 ? 1.517 3.788 -10.841 1.00 96.75 71 LEU A C 1
ATOM 505 O O . LEU A 1 71 ? 1.043 4.757 -11.442 1.00 96.75 71 LEU A O 1
ATOM 509 N N . PHE A 1 72 ? 1.454 2.552 -11.341 1.00 97.62 72 PHE A N 1
ATOM 510 C CA . PHE A 1 72 ? 0.797 2.274 -12.618 1.00 97.62 72 PHE A CA 1
ATOM 511 C C . PHE A 1 72 ? -0.733 2.269 -12.522 1.00 97.62 72 PHE A C 1
ATOM 513 O O . PHE A 1 72 ? -1.394 2.689 -13.475 1.00 97.62 72 PHE A O 1
ATOM 520 N N . GLU A 1 73 ? -1.310 1.882 -11.383 1.00 96.44 73 GLU A N 1
ATOM 521 C CA . GLU A 1 73 ? -2.756 1.951 -11.149 1.00 96.44 73 GLU A CA 1
ATOM 522 C C . GLU A 1 73 ? -3.273 3.397 -11.220 1.00 96.44 73 GLU A C 1
ATOM 524 O O . GLU A 1 73 ? -4.314 3.652 -11.831 1.00 96.44 73 GLU A O 1
ATOM 529 N N . TRP A 1 74 ? -2.508 4.372 -10.713 1.00 95.50 74 TRP A N 1
ATOM 530 C CA . TRP A 1 74 ? -2.833 5.795 -10.875 1.00 95.50 74 TRP A CA 1
ATOM 531 C C . TRP A 1 74 ? -2.839 6.261 -12.332 1.00 95.50 74 TRP A C 1
ATOM 533 O O . TRP A 1 74 ? -3.652 7.112 -12.694 1.00 95.50 74 TRP A O 1
ATOM 543 N N . CYS A 1 75 ? -1.987 5.689 -13.187 1.00 97.50 75 CYS A N 1
ATOM 544 C CA . CYS A 1 75 ? -1.971 6.023 -14.611 1.00 97.50 75 CYS A CA 1
ATOM 545 C C . CYS A 1 75 ? -3.180 5.442 -15.361 1.00 97.50 75 CYS A C 1
ATOM 547 O O . CYS A 1 75 ? -3.646 6.056 -16.319 1.00 97.50 75 CYS A O 1
ATOM 549 N N . ARG A 1 76 ? -3.696 4.272 -14.950 1.00 96.94 76 ARG A N 1
ATOM 550 C CA . ARG A 1 76 ? -4.772 3.479 -15.598 1.00 96.94 76 ARG A CA 1
ATOM 551 C C . ARG A 1 76 ? -4.500 2.996 -17.031 1.00 96.94 76 ARG A C 1
ATOM 553 O O . ARG A 1 76 ? -4.994 1.940 -17.408 1.00 96.94 76 ARG A O 1
ATOM 560 N N . SER A 1 77 ? -3.749 3.747 -17.834 1.00 97.06 77 SER A N 1
ATOM 561 C CA . SER A 1 77 ? -3.329 3.412 -19.198 1.00 97.06 77 SER A CA 1
ATOM 562 C C . SER A 1 77 ? -1.901 3.899 -19.453 1.00 97.06 77 SER A C 1
ATOM 564 O O . SER A 1 77 ? -1.445 4.877 -18.855 1.00 97.06 77 SER A O 1
ATOM 566 N N . ALA A 1 78 ? -1.215 3.250 -20.397 1.00 96.69 78 ALA A N 1
ATOM 567 C CA . ALA A 1 78 ? 0.069 3.706 -20.924 1.00 96.69 78 ALA A CA 1
ATOM 568 C C . ALA A 1 78 ? -0.028 5.046 -21.680 1.00 96.69 78 ALA A C 1
ATOM 570 O O . ALA A 1 78 ? 0.980 5.733 -21.838 1.00 96.69 78 ALA A O 1
ATOM 571 N N . ASP A 1 79 ? -1.236 5.440 -22.095 1.00 97.81 79 ASP A N 1
ATOM 572 C CA . ASP A 1 79 ? -1.501 6.723 -22.758 1.00 97.81 79 ASP A CA 1
ATOM 573 C C . ASP A 1 79 ? -1.588 7.903 -21.776 1.00 97.81 79 ASP A C 1
ATOM 575 O O . ASP A 1 79 ? -1.712 9.056 -22.193 1.00 97.81 79 ASP A O 1
ATOM 579 N N . HIS A 1 80 ? -1.556 7.641 -20.464 1.00 98.06 80 HIS A N 1
ATOM 580 C CA . HIS A 1 80 ? -1.631 8.697 -19.461 1.00 98.06 80 HIS A CA 1
ATOM 581 C C . HIS A 1 80 ? -0.436 9.659 -19.604 1.00 98.06 80 HIS A C 1
ATOM 583 O O . HIS A 1 80 ? 0.702 9.191 -19.698 1.00 98.06 80 HIS A O 1
ATOM 589 N N . PRO A 1 81 ? -0.631 10.992 -19.546 1.00 98.19 81 PRO A N 1
ATOM 590 C CA . PRO A 1 81 ? 0.455 11.957 -19.753 1.00 98.19 81 PRO A CA 1
ATOM 591 C C . PRO A 1 81 ? 1.670 11.740 -18.837 1.00 98.19 81 PRO A C 1
ATOM 593 O O . PRO A 1 81 ? 2.808 11.922 -19.261 1.00 98.19 81 PRO A O 1
ATOM 596 N N . ALA A 1 82 ? 1.429 11.293 -17.600 1.00 97.62 82 ALA A N 1
ATOM 597 C CA . ALA A 1 82 ? 2.473 11.009 -16.614 1.00 97.62 82 ALA A CA 1
ATOM 598 C C . ALA A 1 82 ? 3.095 9.601 -16.725 1.00 97.62 82 ALA A C 1
ATOM 600 O O . ALA A 1 82 ? 4.031 9.293 -15.992 1.00 97.62 82 ALA A O 1
ATOM 601 N N . PHE A 1 83 ? 2.617 8.725 -17.620 1.00 97.88 83 PHE A N 1
ATOM 602 C CA . PHE A 1 83 ? 3.068 7.328 -17.675 1.00 97.88 83 PHE A CA 1
ATOM 603 C C . PHE A 1 83 ? 4.579 7.205 -17.893 1.00 97.88 83 PHE A C 1
ATOM 605 O O . PHE A 1 83 ? 5.237 6.374 -17.269 1.00 97.88 83 PHE A O 1
ATOM 612 N N . ARG A 1 84 ? 5.152 8.045 -18.765 1.00 97.12 84 ARG A N 1
ATOM 613 C CA . ARG A 1 84 ? 6.594 8.024 -19.052 1.00 97.12 84 ARG A CA 1
ATOM 614 C C . ARG A 1 84 ? 7.423 8.393 -17.819 1.00 97.12 84 ARG A C 1
ATOM 616 O O . ARG A 1 84 ? 8.453 7.766 -17.591 1.00 97.12 84 ARG A O 1
ATOM 623 N N . GLU A 1 85 ? 6.964 9.372 -17.045 1.00 97.12 85 GLU A N 1
ATOM 624 C CA . GLU A 1 85 ? 7.610 9.812 -15.805 1.00 97.12 85 GLU A CA 1
ATOM 625 C C . GLU A 1 85 ? 7.509 8.731 -14.727 1.00 97.12 85 GLU A C 1
ATOM 627 O O . GLU A 1 85 ? 8.525 8.293 -14.196 1.00 97.12 85 GLU A O 1
ATOM 632 N N . VAL A 1 86 ? 6.307 8.195 -14.505 1.00 96.88 86 VAL A N 1
ATOM 633 C CA . VAL A 1 86 ? 6.074 7.083 -13.574 1.00 96.88 86 VAL A CA 1
ATOM 634 C C . VAL A 1 86 ? 6.934 5.866 -13.917 1.00 96.88 86 VAL A C 1
ATOM 636 O O . VAL A 1 86 ? 7.585 5.288 -13.046 1.00 96.88 86 VAL A O 1
ATOM 639 N N . ARG A 1 87 ? 6.983 5.486 -15.198 1.00 96.31 87 ARG A N 1
ATOM 640 C CA . ARG A 1 87 ? 7.829 4.386 -15.669 1.00 96.31 87 ARG A CA 1
ATOM 641 C C . ARG A 1 87 ? 9.302 4.645 -15.359 1.00 96.31 87 ARG A C 1
ATOM 643 O O . ARG A 1 87 ? 10.006 3.696 -15.030 1.00 96.31 87 ARG A O 1
ATOM 650 N N . GLN A 1 88 ? 9.769 5.887 -15.476 1.00 96.19 88 GLN A N 1
ATOM 651 C CA . GLN A 1 88 ? 11.150 6.227 -15.150 1.00 96.19 88 GLN A CA 1
ATOM 652 C C . GLN A 1 88 ? 11.429 6.019 -13.656 1.00 96.19 88 GLN A C 1
ATOM 654 O O . GLN A 1 88 ? 12.374 5.304 -13.336 1.00 96.19 88 GLN A O 1
ATOM 659 N N . CYS A 1 89 ? 10.551 6.489 -12.761 1.00 93.88 89 CYS A N 1
ATOM 660 C CA . CYS A 1 89 ? 10.684 6.252 -11.317 1.00 93.88 89 CYS A CA 1
ATOM 661 C C . CYS A 1 89 ? 10.794 4.756 -10.968 1.00 93.88 89 CYS A C 1
ATOM 663 O O . CYS A 1 89 ? 11.597 4.359 -10.125 1.00 93.88 89 CYS A O 1
ATOM 665 N N . VAL A 1 90 ? 10.002 3.907 -11.633 1.00 93.38 90 VAL A N 1
ATOM 666 C CA . VAL A 1 90 ? 10.046 2.447 -11.438 1.00 93.38 90 VAL A CA 1
ATOM 667 C C . VAL A 1 90 ? 11.382 1.854 -11.898 1.00 93.38 90 VAL A C 1
ATOM 669 O O . VAL A 1 90 ? 11.931 0.973 -11.232 1.00 93.38 90 VAL A O 1
ATOM 672 N N . LEU A 1 91 ? 11.917 2.313 -13.032 1.00 91.38 91 LEU A N 1
ATOM 673 C CA . LEU A 1 91 ? 13.200 1.836 -13.551 1.00 91.38 91 LEU A CA 1
ATOM 674 C C . LEU A 1 91 ? 14.374 2.256 -12.666 1.00 91.38 91 LEU A C 1
ATOM 676 O O . LEU A 1 91 ? 15.256 1.434 -12.420 1.00 91.38 91 LEU A O 1
ATOM 680 N N . ASP A 1 92 ? 14.355 3.484 -12.154 1.00 90.62 92 ASP A N 1
ATOM 681 C CA . ASP A 1 92 ? 15.413 4.006 -11.287 1.00 90.62 92 ASP A CA 1
ATOM 682 C C . ASP A 1 92 ? 15.513 3.174 -9.997 1.00 90.62 92 ASP A C 1
ATOM 684 O O . ASP A 1 92 ? 16.587 2.668 -9.660 1.00 90.62 92 ASP A O 1
ATOM 688 N N . ARG A 1 93 ? 14.369 2.871 -9.362 1.00 80.31 93 ARG A N 1
ATOM 689 C CA . ARG A 1 93 ? 14.305 1.978 -8.191 1.00 80.31 93 ARG A CA 1
ATOM 690 C C . ARG A 1 93 ? 14.885 0.584 -8.471 1.00 80.31 93 ARG A C 1
ATOM 692 O O . ARG A 1 93 ? 15.509 -0.023 -7.599 1.00 80.31 93 ARG A O 1
ATOM 699 N N . ARG A 1 94 ? 14.667 0.030 -9.669 1.00 73.69 94 ARG A N 1
ATOM 700 C CA . ARG A 1 94 ? 15.205 -1.295 -10.033 1.00 73.69 94 ARG A CA 1
ATOM 701 C C . ARG A 1 94 ? 16.728 -1.289 -10.128 1.00 73.69 94 ARG A C 1
ATOM 703 O O . ARG A 1 94 ? 17.326 -2.324 -9.840 1.00 73.69 94 ARG A O 1
ATOM 710 N N . GLY A 1 95 ? 17.333 -0.166 -10.515 1.00 65.50 95 GLY A N 1
ATOM 711 C CA . GLY A 1 95 ? 18.787 0.012 -10.506 1.00 65.50 95 GLY A CA 1
ATOM 712 C C . GLY A 1 95 ? 19.369 0.006 -9.090 1.00 65.50 95 GLY A C 1
ATOM 713 O O . GLY A 1 95 ? 20.411 -0.601 -8.853 1.00 65.50 95 GLY A O 1
ATOM 714 N N . GLU A 1 96 ? 18.658 0.598 -8.129 1.00 61.12 96 GLU A N 1
ATOM 715 C CA . GLU A 1 96 ? 19.061 0.624 -6.716 1.00 61.12 96 GLU A CA 1
ATOM 716 C C . GLU A 1 96 ? 18.944 -0.756 -6.054 1.00 61.12 96 GLU A C 1
ATOM 718 O O . GLU A 1 96 ? 19.894 -1.230 -5.435 1.00 61.12 96 GLU A O 1
ATOM 723 N N . ALA A 1 97 ? 17.815 -1.449 -6.237 1.00 58.44 97 ALA A N 1
ATOM 724 C CA . ALA A 1 97 ? 17.555 -2.747 -5.602 1.00 58.44 97 ALA A CA 1
ATOM 725 C C . ALA A 1 97 ? 18.454 -3.898 -6.109 1.00 58.44 97 ALA A C 1
ATOM 727 O O . ALA A 1 97 ? 18.545 -4.936 -5.457 1.00 58.44 97 ALA A O 1
ATOM 728 N N . GLN A 1 98 ? 19.096 -3.737 -7.273 1.00 51.41 98 GLN A N 1
ATOM 729 C CA . GLN A 1 98 ? 20.019 -4.719 -7.866 1.00 51.41 98 GLN A CA 1
ATOM 730 C C . GLN A 1 98 ? 21.490 -4.478 -7.500 1.00 51.41 98 GLN A C 1
ATOM 732 O O . GLN A 1 98 ? 22.345 -5.292 -7.851 1.00 51.41 98 GLN A O 1
ATOM 737 N N . SER A 1 99 ? 21.801 -3.391 -6.789 1.00 46.91 99 SER A N 1
ATOM 738 C CA . SER A 1 99 ? 23.136 -3.198 -6.228 1.00 46.91 99 SER A CA 1
ATOM 739 C C . SER A 1 99 ? 23.301 -4.150 -5.036 1.00 46.91 99 SER A C 1
ATOM 741 O O . SER A 1 99 ? 22.459 -4.119 -4.135 1.00 46.91 99 SER A O 1
ATOM 743 N N . PRO A 1 100 ? 24.329 -5.023 -5.001 1.00 44.81 100 PRO A N 1
ATOM 744 C CA . PRO A 1 100 ? 24.559 -5.882 -3.846 1.00 44.81 100 PRO A CA 1
ATOM 745 C C . PRO A 1 100 ? 24.675 -5.001 -2.603 1.00 44.81 100 PRO A C 1
ATOM 747 O O . PRO A 1 100 ? 25.438 -4.034 -2.616 1.00 44.81 100 PRO A O 1
ATOM 750 N N . SER A 1 101 ? 23.926 -5.320 -1.544 1.00 52.53 101 SER A N 1
ATOM 751 C CA . SER A 1 101 ? 24.209 -4.750 -0.226 1.00 52.53 101 SER A CA 1
ATOM 752 C C . SER A 1 101 ? 25.677 -5.030 0.076 1.00 52.53 101 SER A C 1
ATOM 754 O O . SER A 1 101 ? 26.074 -6.197 0.109 1.00 52.53 101 SER A O 1
ATOM 756 N N . ALA A 1 102 ? 26.468 -3.969 0.231 1.00 42.97 102 ALA A N 1
ATOM 757 C CA . ALA A 1 102 ? 27.797 -4.061 0.821 1.00 42.97 102 ALA A CA 1
ATOM 758 C C . ALA A 1 102 ? 27.711 -4.605 2.256 1.00 42.97 102 ALA A C 1
ATOM 760 O O . ALA A 1 102 ? 26.635 -4.437 2.887 1.00 42.97 102 ALA A O 1
#

Sequence (102 aa):
TAAGSGISAVVVCGLETHVCISQTVLDLLATGIAVFVAVDAVASRHRIDHDVALRRLENAGAILTTTEAILFEWCRSADHPAFREVRQCVLDRRGEAQSPSA

pLDDT: mean 91.25, std 15.28, range [42.97, 98.88]